Protein AF-A0A258FMD8-F1 (afdb_monomer)

Structure (mmCIF, N/CA/C/O backbone):
data_AF-A0A258FMD8-F1
#
_entry.id   AF-A0A258FMD8-F1
#
loop_
_atom_site.group_PDB
_atom_site.id
_atom_site.type_symbol
_atom_site.label_atom_id
_atom_site.label_alt_id
_atom_site.label_comp_id
_atom_site.label_asym_id
_atom_site.label_entity_id
_atom_site.label_seq_id
_atom_site.pdbx_PDB_ins_code
_atom_site.Cartn_x
_atom_site.Cartn_y
_atom_site.Cartn_z
_atom_site.occupancy
_atom_site.B_iso_or_equiv
_atom_site.auth_seq_id
_atom_site.auth_comp_id
_atom_site.auth_asym_id
_atom_site.auth_atom_id
_atom_site.pdbx_PDB_model_num
ATOM 1 N N . MET A 1 1 ? -28.913 14.597 -12.802 1.00 41.41 1 MET A N 1
ATOM 2 C CA . MET A 1 1 ? -27.457 14.367 -12.728 1.00 41.41 1 MET A CA 1
ATOM 3 C C . MET A 1 1 ? -27.286 13.131 -11.868 1.00 41.41 1 MET A C 1
ATOM 5 O O . MET A 1 1 ? -27.977 13.059 -10.868 1.00 41.41 1 MET A O 1
ATOM 9 N N . ALA A 1 2 ? -26.534 12.119 -12.302 1.00 48.81 2 ALA A N 1
ATOM 10 C CA . ALA A 1 2 ? -26.265 10.976 -11.432 1.00 48.81 2 ALA A CA 1
ATOM 11 C C . ALA A 1 2 ? -25.288 11.445 -10.350 1.00 48.81 2 ALA A C 1
ATOM 13 O O . ALA A 1 2 ? -24.270 12.043 -10.690 1.00 48.81 2 ALA A O 1
ATOM 14 N N . ASP A 1 3 ? -25.580 11.179 -9.082 1.00 61.09 3 ASP A N 1
ATOM 15 C CA . ASP A 1 3 ? -24.824 11.707 -7.934 1.00 61.09 3 ASP A CA 1
ATOM 16 C C . ASP A 1 3 ? -23.419 11.081 -7.787 1.00 61.09 3 ASP A C 1
ATOM 18 O O . ASP A 1 3 ? -22.759 11.241 -6.766 1.00 61.09 3 ASP A O 1
ATOM 22 N N . GLY A 1 4 ? -22.962 10.322 -8.792 1.00 63.94 4 GLY A N 1
ATOM 23 C CA . GLY A 1 4 ? -21.635 9.703 -8.849 1.00 63.94 4 GLY A CA 1
ATOM 24 C C . GLY A 1 4 ? -21.381 8.615 -7.801 1.00 63.94 4 GLY A C 1
ATOM 25 O O . GLY A 1 4 ? -20.263 8.118 -7.713 1.00 63.94 4 GLY A O 1
ATOM 26 N N . ALA A 1 5 ? -22.387 8.238 -7.007 1.00 69.69 5 ALA A N 1
ATOM 27 C CA . ALA A 1 5 ? -22.223 7.302 -5.903 1.00 69.69 5 ALA A CA 1
ATOM 28 C C . ALA A 1 5 ? -21.909 5.880 -6.402 1.00 69.69 5 ALA A C 1
ATOM 30 O O . ALA A 1 5 ? -22.702 5.258 -7.113 1.00 69.69 5 ALA A O 1
ATOM 31 N N . LEU A 1 6 ? -20.755 5.354 -5.987 1.00 72.12 6 LEU A N 1
ATOM 32 C CA . LEU A 1 6 ? -20.318 3.989 -6.262 1.00 72.12 6 LEU A CA 1
ATOM 33 C C . LEU A 1 6 ? -20.587 3.109 -5.035 1.00 72.12 6 LEU A C 1
ATOM 35 O O . LEU A 1 6 ? -19.956 3.272 -3.994 1.00 72.12 6 LEU A O 1
ATOM 39 N N . ASN A 1 7 ? -21.503 2.148 -5.163 1.00 80.19 7 ASN A N 1
ATOM 40 C CA . ASN A 1 7 ? -21.761 1.163 -4.112 1.00 80.19 7 ASN A CA 1
ATOM 41 C C . ASN A 1 7 ? -20.860 -0.061 -4.291 1.00 80.19 7 ASN A C 1
ATOM 43 O O . ASN A 1 7 ? -21.071 -0.871 -5.194 1.00 80.19 7 ASN A O 1
ATOM 47 N N . ILE A 1 8 ? -19.883 -0.213 -3.399 1.00 79.94 8 ILE A N 1
ATOM 48 C CA . ILE A 1 8 ? -18.942 -1.335 -3.402 1.00 79.94 8 ILE A CA 1
ATOM 49 C C . ILE A 1 8 ? -19.353 -2.328 -2.321 1.00 79.94 8 ILE A C 1
ATOM 51 O O . ILE A 1 8 ? -19.442 -1.982 -1.144 1.00 79.94 8 ILE A O 1
ATOM 55 N N . LYS A 1 9 ? -19.584 -3.582 -2.715 1.00 86.31 9 LYS A N 1
ATOM 56 C CA . LYS A 1 9 ? -19.764 -4.685 -1.768 1.00 86.31 9 LYS A CA 1
ATOM 57 C C . LYS A 1 9 ? -18.416 -5.353 -1.537 1.00 86.31 9 LYS A C 1
ATOM 59 O O . LYS A 1 9 ? -17.843 -5.911 -2.468 1.00 86.31 9 LYS A O 1
ATOM 64 N N . LEU A 1 10 ? -17.933 -5.276 -0.305 1.00 85.56 10 LEU A N 1
ATOM 65 C CA . LEU A 1 10 ? -16.733 -5.965 0.153 1.00 85.56 10 LEU A CA 1
ATOM 66 C C . LEU A 1 10 ? -17.140 -7.183 0.977 1.00 85.56 10 LEU A C 1
ATOM 68 O O . LEU A 1 10 ? -18.178 -7.165 1.638 1.00 85.56 10 LEU A O 1
ATOM 72 N N . ASP A 1 11 ? -16.320 -8.226 0.947 1.00 92.94 11 ASP A N 1
ATOM 73 C CA . ASP A 1 11 ? -16.434 -9.317 1.907 1.00 92.94 11 ASP A CA 1
ATOM 74 C C . ASP A 1 11 ? -16.028 -8.860 3.323 1.00 92.94 11 ASP A C 1
ATOM 76 O O . ASP A 1 11 ? -15.408 -7.805 3.524 1.00 92.94 11 ASP A O 1
ATOM 80 N N . ASP A 1 12 ? -16.374 -9.668 4.324 1.00 91.19 12 ASP A N 1
ATOM 81 C CA . ASP A 1 12 ? -16.147 -9.352 5.739 1.00 91.19 12 ASP A CA 1
ATOM 82 C C . ASP A 1 12 ? -14.660 -9.149 6.071 1.00 91.19 12 ASP A C 1
ATOM 84 O O . ASP A 1 12 ? -14.303 -8.318 6.908 1.00 91.19 12 ASP A O 1
ATOM 88 N N . TYR A 1 13 ? -13.762 -9.865 5.391 1.00 90.88 13 TYR A N 1
ATOM 89 C CA . TYR A 1 13 ? -12.327 -9.741 5.620 1.00 90.88 13 TYR A CA 1
ATOM 90 C C . TYR A 1 13 ? -11.767 -8.450 5.014 1.00 90.88 13 TYR A C 1
ATOM 92 O O . TYR A 1 13 ? -11.007 -7.727 5.672 1.00 90.88 13 TYR A O 1
ATOM 100 N N . ALA A 1 14 ? -12.151 -8.135 3.776 1.00 87.94 14 ALA A N 1
ATOM 101 C CA . ALA A 1 14 ? -11.749 -6.907 3.103 1.00 87.94 14 ALA A CA 1
ATOM 102 C C . ALA A 1 14 ? -12.277 -5.662 3.831 1.00 87.94 14 ALA A C 1
ATOM 104 O O . ALA A 1 14 ? -11.513 -4.720 4.061 1.00 87.94 14 ALA A O 1
ATOM 105 N N . SER A 1 15 ? -13.541 -5.676 4.265 1.00 89.31 15 SER A N 1
ATOM 106 C CA . SER A 1 15 ? -14.142 -4.566 5.014 1.00 89.31 15 SER A CA 1
ATOM 107 C C . SER A 1 15 ? -13.449 -4.337 6.365 1.00 89.31 15 SER A C 1
ATOM 109 O O . SER A 1 15 ? -13.086 -3.201 6.684 1.00 89.31 15 SER A O 1
ATOM 111 N N . ALA A 1 16 ? -13.149 -5.405 7.114 1.00 90.56 16 ALA A N 1
ATOM 112 C CA . ALA A 1 16 ? -12.422 -5.318 8.380 1.00 90.56 16 ALA A CA 1
ATOM 113 C C . ALA A 1 16 ? -11.004 -4.749 8.203 1.00 90.56 16 ALA A C 1
ATOM 115 O O . ALA A 1 16 ? -10.579 -3.872 8.961 1.00 90.56 16 ALA A O 1
ATOM 116 N N . LYS A 1 17 ? -10.266 -5.200 7.179 1.00 90.81 17 LYS A N 1
ATOM 117 C CA . LYS A 1 17 ? -8.922 -4.678 6.884 1.00 90.81 17 LYS A CA 1
ATOM 118 C C . LYS A 1 17 ? -8.937 -3.210 6.479 1.00 90.81 17 LYS A C 1
ATOM 120 O O . LYS A 1 17 ? -8.052 -2.461 6.897 1.00 90.81 17 LYS A O 1
ATOM 125 N N . LEU A 1 18 ? -9.915 -2.811 5.673 1.00 90.69 18 LEU A N 1
ATOM 126 C CA . LEU A 1 18 ? -10.060 -1.437 5.212 1.00 90.69 18 LEU A CA 1
ATOM 127 C C . LEU A 1 18 ? -10.351 -0.506 6.393 1.00 90.69 18 LEU A C 1
ATOM 129 O O . LEU A 1 18 ? -9.629 0.471 6.586 1.00 90.69 18 LEU A O 1
ATOM 133 N N . ALA A 1 19 ? -11.313 -0.866 7.247 1.00 89.94 19 ALA A N 1
ATOM 134 C CA . ALA A 1 19 ? -11.642 -0.107 8.452 1.00 89.94 19 ALA A CA 1
ATOM 135 C C . ALA A 1 19 ? -10.453 -0.003 9.424 1.00 89.94 19 ALA A C 1
ATOM 137 O O . ALA A 1 19 ? -10.187 1.064 9.979 1.00 89.94 19 ALA A O 1
ATOM 138 N N . MET A 1 20 ? -9.692 -1.089 9.602 1.00 92.50 20 MET A N 1
ATOM 139 C CA . MET A 1 20 ? -8.511 -1.089 10.469 1.00 92.50 20 MET A CA 1
ATOM 140 C C . MET A 1 20 ? -7.421 -0.139 9.953 1.00 92.50 20 MET A C 1
ATOM 142 O O . MET A 1 20 ? -6.843 0.618 10.735 1.00 92.50 20 MET A O 1
ATOM 146 N N . LYS A 1 21 ? -7.158 -0.145 8.640 1.00 89.69 21 LYS A N 1
ATOM 147 C CA . LYS A 1 21 ? -6.188 0.767 8.017 1.00 89.69 21 LYS A CA 1
ATOM 148 C C . LYS A 1 21 ? -6.653 2.221 8.052 1.00 89.69 21 LYS A C 1
ATOM 150 O O . LYS A 1 21 ? -5.849 3.088 8.382 1.00 89.69 21 LYS A O 1
ATOM 155 N N . ALA A 1 22 ? -7.930 2.480 7.779 1.00 91.62 22 ALA A N 1
ATOM 156 C CA . ALA A 1 22 ? -8.509 3.818 7.868 1.00 91.62 22 ALA A CA 1
ATOM 157 C C . ALA A 1 22 ? -8.349 4.396 9.285 1.00 91.62 22 ALA A C 1
ATOM 159 O O . ALA A 1 22 ? -7.822 5.494 9.457 1.00 91.62 22 ALA A O 1
ATOM 160 N N . LYS A 1 23 ? -8.661 3.591 10.312 1.00 91.62 23 LYS A N 1
ATOM 161 C CA . LYS A 1 23 ? -8.475 3.962 11.722 1.00 91.62 23 LYS A CA 1
ATOM 162 C C . LYS A 1 23 ? -7.013 4.244 12.074 1.00 91.62 23 LYS A C 1
ATOM 164 O O . LYS A 1 23 ? -6.744 5.198 12.795 1.00 91.62 23 LYS A O 1
ATOM 169 N N . ALA A 1 24 ? -6.073 3.443 11.571 1.00 91.88 24 ALA A N 1
ATOM 170 C CA . ALA A 1 24 ? -4.643 3.660 11.803 1.00 91.88 24 ALA A CA 1
ATOM 171 C C . ALA A 1 24 ? -4.130 4.974 11.187 1.00 91.88 24 ALA A C 1
ATOM 173 O O . ALA A 1 24 ? -3.200 5.574 11.717 1.00 91.88 24 ALA A O 1
ATOM 174 N N . MET A 1 25 ? -4.748 5.429 10.095 1.00 88.38 25 MET A N 1
ATOM 175 C CA . MET A 1 25 ? -4.433 6.697 9.430 1.00 88.38 25 MET A CA 1
ATOM 176 C C . MET A 1 25 ? -5.290 7.877 9.906 1.00 88.38 25 MET A C 1
ATOM 178 O O . MET A 1 25 ? -5.076 8.993 9.443 1.00 88.38 25 MET A O 1
ATOM 182 N N . GLY A 1 26 ? -6.238 7.655 10.823 1.00 93.12 26 GLY A N 1
ATOM 183 C CA 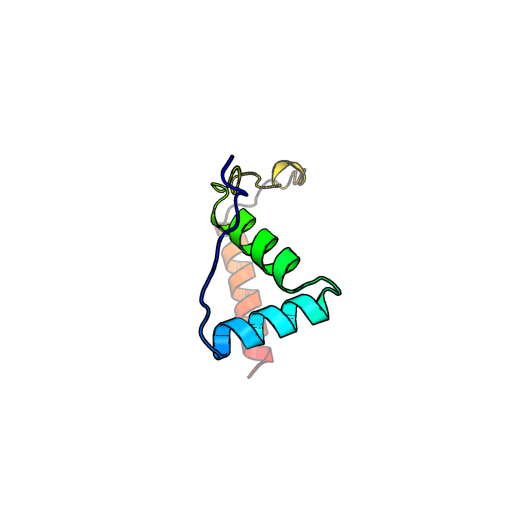. GLY A 1 26 ? -7.122 8.703 11.338 1.00 93.12 26 GLY A CA 1
ATOM 184 C C . GLY A 1 26 ? -8.093 9.275 10.300 1.00 93.12 26 GLY A C 1
ATOM 185 O O . GLY A 1 26 ? -8.542 10.404 10.461 1.00 93.12 26 GLY A O 1
ATOM 186 N N . VAL A 1 27 ? -8.399 8.519 9.244 1.00 92.62 27 VAL A N 1
ATOM 187 C CA . VAL A 1 27 ? -9.317 8.911 8.158 1.00 92.62 27 VAL A CA 1
ATOM 188 C C . VAL A 1 27 ? -10.579 8.052 8.181 1.00 92.62 27 VAL A C 1
ATOM 190 O O . VAL A 1 27 ? -10.601 6.989 8.815 1.00 92.62 27 VAL A O 1
ATOM 193 N N . SER A 1 28 ? -11.630 8.481 7.480 1.00 91.00 28 SER A N 1
ATOM 194 C CA . SER A 1 28 ? -12.824 7.645 7.341 1.00 91.00 28 SER A CA 1
ATOM 195 C C . SER A 1 28 ? -12.563 6.440 6.419 1.00 91.00 28 SER A C 1
ATOM 197 O O . SER A 1 28 ? -11.690 6.493 5.541 1.00 91.00 28 SER A O 1
ATOM 199 N N . PRO A 1 29 ? -13.292 5.322 6.592 1.00 86.88 29 PRO A N 1
ATOM 200 C CA . PRO A 1 29 ? -13.217 4.189 5.671 1.00 86.88 29 PRO A CA 1
ATOM 201 C C . PRO A 1 29 ? -13.497 4.588 4.218 1.00 86.88 29 PRO A C 1
ATOM 203 O O . PRO A 1 29 ? -12.832 4.095 3.312 1.00 86.88 29 PRO A O 1
ATOM 206 N N . GLU A 1 30 ? -14.429 5.508 3.984 1.00 86.50 30 GLU A N 1
ATOM 207 C CA . GLU A 1 30 ? -14.806 5.977 2.649 1.00 86.50 30 GLU A CA 1
ATOM 208 C C . GLU A 1 30 ? -13.678 6.783 1.988 1.00 86.50 30 GLU A C 1
ATOM 210 O O . GLU A 1 30 ? -13.352 6.565 0.818 1.00 86.50 30 GLU A O 1
ATOM 215 N N . GLU A 1 31 ? -13.028 7.673 2.743 1.00 85.50 31 GLU A N 1
ATOM 216 C CA . GLU A 1 31 ? -11.865 8.431 2.270 1.00 85.50 31 GLU A CA 1
ATOM 217 C C . GLU A 1 31 ? -10.696 7.503 1.942 1.00 85.50 31 GLU A C 1
ATOM 219 O O . GLU A 1 31 ? -10.032 7.662 0.914 1.00 85.50 31 GLU A O 1
ATOM 224 N N . PHE A 1 32 ? -10.458 6.500 2.790 1.00 88.38 32 PHE A N 1
ATOM 225 C CA . PHE A 1 32 ? -9.409 5.520 2.547 1.00 88.38 32 PHE A CA 1
ATOM 226 C C . PHE A 1 32 ? -9.711 4.644 1.324 1.00 88.38 32 PHE A C 1
ATOM 228 O O . PHE A 1 32 ? -8.829 4.445 0.490 1.00 88.38 32 PHE A O 1
ATOM 235 N N . ALA A 1 33 ? -10.953 4.173 1.169 1.00 87.06 33 ALA A N 1
ATOM 236 C CA . ALA A 1 33 ? -11.381 3.412 -0.004 1.00 87.06 33 ALA A CA 1
ATOM 237 C C . ALA A 1 33 ? -11.194 4.217 -1.296 1.00 87.06 33 ALA A C 1
ATOM 239 O O . ALA A 1 33 ? -10.678 3.693 -2.280 1.00 87.06 33 ALA A O 1
ATOM 240 N N . THR A 1 34 ? -11.545 5.504 -1.268 1.00 85.94 34 THR A N 1
ATOM 241 C CA . THR A 1 34 ? -11.391 6.403 -2.417 1.00 85.94 34 THR A CA 1
ATOM 242 C C . THR A 1 34 ? -9.922 6.555 -2.801 1.00 85.94 34 THR A C 1
ATOM 244 O O . THR A 1 34 ? -9.588 6.376 -3.965 1.00 85.94 34 THR A O 1
ATOM 247 N N . ARG A 1 35 ? -9.024 6.786 -1.832 1.00 85.44 35 ARG A N 1
ATOM 248 C CA . ARG A 1 35 ? -7.572 6.868 -2.086 1.00 85.44 35 ARG A CA 1
ATOM 249 C C . ARG A 1 35 ? -7.012 5.600 -2.721 1.00 85.44 35 ARG A C 1
ATOM 251 O O . ARG A 1 35 ? -6.279 5.693 -3.696 1.00 85.44 35 ARG A O 1
ATOM 258 N N . VAL A 1 36 ? -7.383 4.433 -2.193 1.00 85.56 36 VAL A N 1
ATOM 259 C CA . VAL A 1 36 ? -6.922 3.138 -2.718 1.00 85.56 36 VAL A CA 1
ATOM 260 C C . VAL A 1 36 ? -7.417 2.912 -4.147 1.00 85.56 36 VAL A C 1
ATOM 262 O O . VAL A 1 36 ? -6.667 2.421 -4.985 1.00 85.56 36 VAL A O 1
ATOM 265 N N . ILE A 1 37 ? -8.670 3.270 -4.440 1.00 84.00 37 ILE A N 1
ATOM 266 C CA . ILE A 1 37 ? -9.232 3.135 -5.789 1.00 84.00 37 ILE A CA 1
ATOM 267 C C . ILE A 1 37 ? -8.555 4.113 -6.748 1.00 84.00 37 ILE A C 1
ATOM 269 O O . ILE A 1 37 ? -8.185 3.703 -7.841 1.00 84.00 37 ILE A O 1
ATOM 273 N N . THR A 1 38 ? -8.347 5.368 -6.345 1.00 81.94 38 THR A N 1
ATOM 274 C CA . THR A 1 38 ? -7.631 6.355 -7.161 1.00 81.94 38 THR A CA 1
ATOM 275 C C . THR A 1 38 ? -6.213 5.885 -7.475 1.00 81.94 38 THR A C 1
ATOM 277 O O . THR A 1 38 ? -5.842 5.876 -8.638 1.00 81.94 38 THR A O 1
ATOM 280 N N . GLU A 1 39 ? -5.459 5.400 -6.486 1.00 79.62 39 GLU A N 1
ATOM 281 C CA . GLU A 1 39 ? -4.097 4.878 -6.685 1.00 79.62 39 GLU A CA 1
ATOM 282 C C . GLU A 1 39 ? -4.059 3.649 -7.613 1.00 79.62 39 GLU A C 1
ATOM 284 O O . GLU A 1 39 ? -3.122 3.478 -8.386 1.00 79.62 39 GLU A O 1
ATOM 289 N N . ALA A 1 40 ? -5.083 2.791 -7.564 1.00 75.19 40 ALA A N 1
ATOM 290 C CA . ALA A 1 40 ? -5.166 1.603 -8.415 1.00 75.19 40 ALA A CA 1
ATOM 291 C C . ALA A 1 40 ? -5.648 1.896 -9.848 1.00 75.19 40 ALA A C 1
ATOM 293 O O . ALA A 1 40 ? -5.360 1.119 -10.760 1.00 75.19 40 ALA A O 1
ATOM 294 N N . VAL A 1 41 ? -6.436 2.961 -10.035 1.00 69.44 41 VAL A N 1
ATOM 295 C CA . VAL A 1 41 ? -7.055 3.334 -11.319 1.00 69.44 41 VAL A CA 1
ATOM 296 C C . VAL A 1 41 ? -6.245 4.396 -12.055 1.00 69.44 41 VAL A C 1
ATOM 298 O O . VAL A 1 41 ? -6.291 4.433 -13.286 1.00 69.44 41 VAL A O 1
ATOM 301 N N . GLU A 1 42 ? -5.490 5.238 -11.347 1.00 64.06 42 GLU A N 1
ATOM 302 C CA . GLU A 1 42 ? -4.521 6.110 -11.994 1.00 64.06 42 GLU A CA 1
ATOM 303 C C . GLU A 1 42 ? -3.548 5.227 -12.787 1.00 64.06 42 GLU A C 1
ATOM 305 O O . GLU A 1 42 ? -2.904 4.338 -12.217 1.00 64.06 42 GLU A O 1
ATOM 310 N N . PRO A 1 43 ? -3.441 5.412 -14.122 1.00 52.94 43 PRO A N 1
ATOM 311 C CA . PRO A 1 43 ? -2.339 4.811 -14.841 1.00 52.94 43 PRO A CA 1
ATOM 312 C C . PRO A 1 43 ? -1.105 5.337 -14.140 1.00 52.94 43 PRO A C 1
ATOM 314 O O . PRO A 1 43 ? -1.017 6.542 -13.924 1.00 52.94 43 PRO A O 1
ATOM 317 N N . VAL A 1 44 ? -0.207 4.439 -13.749 1.00 52.09 44 VAL A N 1
ATOM 318 C CA . VAL A 1 44 ? 1.071 4.788 -13.146 1.00 52.09 44 VAL A CA 1
ATOM 319 C C . VAL A 1 44 ? 1.801 5.742 -14.094 1.00 52.09 44 VAL A C 1
ATOM 321 O O . VAL A 1 44 ? 2.575 5.337 -14.962 1.00 52.09 44 VAL A O 1
ATOM 324 N N . ALA A 1 45 ? 1.503 7.026 -13.960 1.00 53.59 45 ALA A N 1
ATOM 325 C CA . ALA A 1 45 ? 2.228 8.105 -14.556 1.00 53.59 45 ALA A CA 1
ATOM 326 C C . ALA A 1 45 ? 3.482 8.159 -13.703 1.00 53.59 45 ALA A C 1
ATOM 328 O O . ALA A 1 45 ? 3.507 8.741 -12.625 1.00 53.59 45 ALA A O 1
ATOM 329 N N . ASP A 1 46 ? 4.497 7.465 -14.204 1.00 54.78 46 ASP A N 1
ATOM 330 C CA . ASP A 1 46 ? 5.883 7.635 -13.807 1.00 54.78 46 ASP A CA 1
ATOM 331 C C . ASP A 1 46 ? 6.433 6.736 -12.681 1.00 54.78 46 ASP A C 1
ATOM 333 O O . ASP A 1 46 ? 7.137 7.182 -11.781 1.00 54.78 46 ASP A O 1
ATOM 337 N N . LEU A 1 47 ? 6.322 5.408 -12.844 1.00 52.31 47 LEU A N 1
ATOM 338 C CA . LEU A 1 47 ? 7.358 4.485 -12.321 1.00 52.31 47 LEU A CA 1
ATOM 339 C C . LEU A 1 47 ? 8.704 4.607 -13.088 1.00 52.31 47 LEU A C 1
ATOM 341 O O . LEU A 1 47 ? 9.560 3.731 -12.981 1.00 52.31 47 LEU A O 1
ATOM 345 N N . LYS A 1 48 ? 8.901 5.675 -13.878 1.00 54.81 48 LYS A N 1
ATOM 346 C CA . LYS A 1 48 ? 10.171 6.056 -14.512 1.00 54.81 48 LYS A CA 1
ATOM 347 C C . LYS A 1 48 ? 10.776 7.342 -13.942 1.00 54.81 48 LYS A C 1
ATOM 349 O O . LYS A 1 48 ? 11.781 7.808 -14.475 1.00 54.81 48 LYS A O 1
ATOM 354 N N . SER A 1 49 ? 10.281 7.850 -12.816 1.00 50.03 49 SER A N 1
ATOM 355 C CA . SER A 1 49 ? 11.047 8.795 -12.002 1.00 50.03 49 SER A CA 1
ATOM 356 C C . SER A 1 49 ? 12.045 8.018 -11.139 1.00 50.03 49 SER A C 1
ATOM 358 O O . SER A 1 49 ? 11.936 7.906 -9.918 1.00 50.03 49 SER A O 1
ATOM 360 N N . ASP A 1 50 ? 13.015 7.403 -11.813 1.00 48.62 50 ASP A N 1
ATOM 361 C CA . ASP A 1 50 ? 14.254 6.990 -11.178 1.00 48.62 50 ASP A CA 1
ATOM 362 C C . ASP A 1 50 ? 14.941 8.294 -10.742 1.00 48.62 50 ASP A C 1
ATOM 364 O O . ASP A 1 50 ? 15.490 9.030 -11.562 1.00 48.62 50 ASP A O 1
ATOM 368 N N . HIS A 1 51 ? 14.888 8.625 -9.449 1.00 45.28 51 HIS A N 1
ATOM 369 C CA . HIS A 1 51 ? 15.642 9.732 -8.842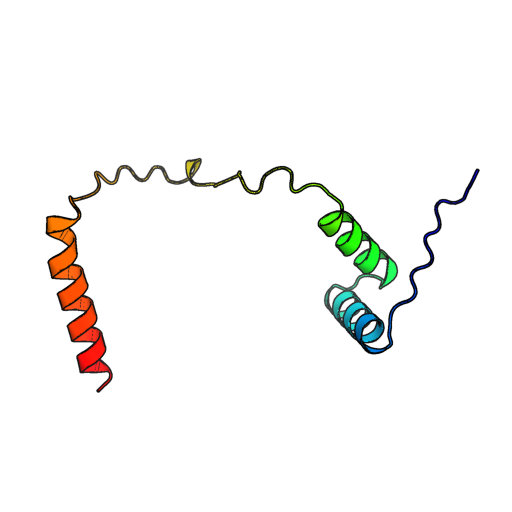 1.00 45.28 51 HIS A CA 1
ATOM 370 C C . HIS A 1 51 ? 17.174 9.512 -8.904 1.00 45.28 51 HIS A C 1
ATOM 372 O O . HIS A 1 51 ? 17.928 10.089 -8.120 1.00 45.28 51 HIS A O 1
ATOM 378 N N . ALA A 1 52 ? 17.662 8.712 -9.854 1.00 52.69 52 ALA A N 1
ATOM 379 C CA . ALA A 1 52 ? 19.070 8.546 -10.177 1.00 52.69 52 ALA A CA 1
ATOM 380 C C . ALA A 1 52 ? 19.747 9.880 -10.539 1.00 52.69 52 ALA A C 1
ATOM 382 O O . ALA A 1 52 ? 20.948 10.027 -10.350 1.00 52.69 52 ALA A O 1
ATOM 383 N N . SER A 1 53 ? 1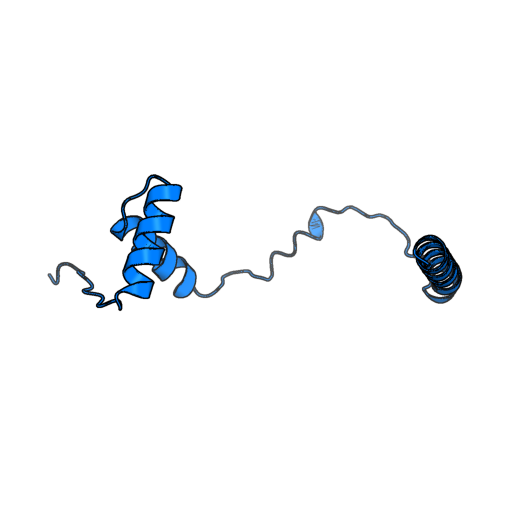8.990 10.887 -10.984 1.00 49.19 53 SER A N 1
ATOM 384 C CA . SER A 1 5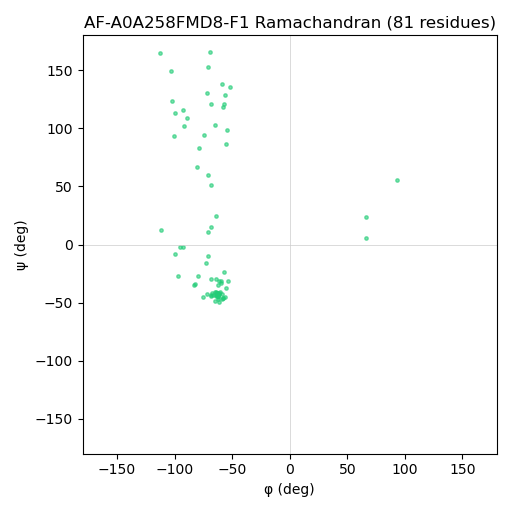3 ? 19.504 12.224 -11.305 1.00 49.19 53 SER A CA 1
ATOM 385 C C . SER A 1 53 ? 19.929 13.068 -10.093 1.00 49.19 53 SER A C 1
ATOM 387 O O . SER A 1 53 ? 20.566 14.098 -10.290 1.00 49.19 53 SER A O 1
ATOM 389 N N . ASN A 1 54 ? 19.636 12.646 -8.854 1.00 47.38 54 ASN A N 1
ATOM 390 C CA . ASN A 1 54 ? 20.114 13.323 -7.637 1.00 47.38 54 ASN A CA 1
ATOM 391 C C . ASN A 1 54 ? 21.403 12.722 -7.057 1.00 47.38 54 ASN A C 1
ATOM 393 O O . ASN A 1 54 ? 21.924 13.232 -6.064 1.00 47.38 54 ASN A O 1
ATOM 397 N N . TYR A 1 55 ? 21.928 11.656 -7.659 1.00 43.66 55 TYR A N 1
ATOM 398 C CA . TYR A 1 55 ? 23.230 11.119 -7.303 1.00 43.66 55 TYR A CA 1
ATOM 399 C C . TYR A 1 55 ? 24.242 11.595 -8.335 1.00 43.66 55 TYR A C 1
ATOM 401 O O . TYR A 1 55 ? 24.457 10.950 -9.357 1.00 43.66 55 TYR A O 1
ATOM 409 N N . ASP A 1 56 ? 24.898 12.714 -8.036 1.00 48.22 56 ASP A N 1
ATOM 410 C CA . ASP A 1 56 ? 26.156 13.103 -8.678 1.00 48.22 56 ASP A CA 1
ATOM 411 C C . ASP A 1 56 ? 27.267 12.157 -8.175 1.00 48.22 56 ASP A C 1
ATOM 413 O O . ASP A 1 56 ? 28.209 12.535 -7.482 1.00 48.22 56 ASP A O 1
ATOM 417 N N . LEU A 1 57 ? 27.088 10.856 -8.421 1.00 56.53 57 LEU A N 1
ATOM 418 C CA . LEU A 1 57 ? 28.105 9.845 -8.198 1.00 56.53 57 LEU A CA 1
ATOM 419 C C . LEU A 1 57 ? 29.062 9.944 -9.380 1.00 56.53 57 LEU A C 1
ATOM 421 O O . LEU A 1 57 ? 28.980 9.179 -10.339 1.00 56.53 57 LEU A O 1
ATOM 425 N N . GLN A 1 58 ? 30.001 10.884 -9.286 1.00 50.88 58 GLN A N 1
ATOM 426 C CA . GLN A 1 58 ? 31.259 10.836 -10.030 1.00 50.88 58 GLN A CA 1
ATOM 427 C C . GLN A 1 58 ? 32.133 9.680 -9.516 1.00 50.88 58 GLN A C 1
ATOM 429 O O . GLN A 1 58 ? 33.290 9.861 -9.148 1.00 50.88 58 GLN A O 1
ATOM 434 N N . GLU A 1 59 ? 31.577 8.475 -9.441 1.00 54.91 59 GLU A N 1
ATOM 435 C CA . GLU A 1 59 ? 32.375 7.278 -9.254 1.00 54.91 59 GLU A CA 1
ATOM 436 C C . GLU A 1 59 ? 32.690 6.744 -10.646 1.00 54.91 59 GLU A C 1
ATOM 438 O O . GLU A 1 59 ? 31.851 6.127 -11.304 1.00 54.91 59 GLU A O 1
ATOM 443 N N . GLU A 1 60 ? 33.915 6.998 -11.112 1.00 63.03 60 GLU A N 1
ATOM 444 C CA . GLU A 1 60 ? 34.516 6.191 -12.170 1.00 63.03 60 GLU A CA 1
ATOM 445 C C . GLU A 1 60 ? 34.456 4.730 -11.709 1.00 63.03 60 GLU A C 1
ATOM 447 O O . GLU A 1 60 ? 35.232 4.279 -10.862 1.00 63.03 60 GLU A O 1
ATOM 452 N N . GLY A 1 61 ? 33.449 4.001 -12.191 1.00 64.75 61 GLY A N 1
ATOM 453 C CA 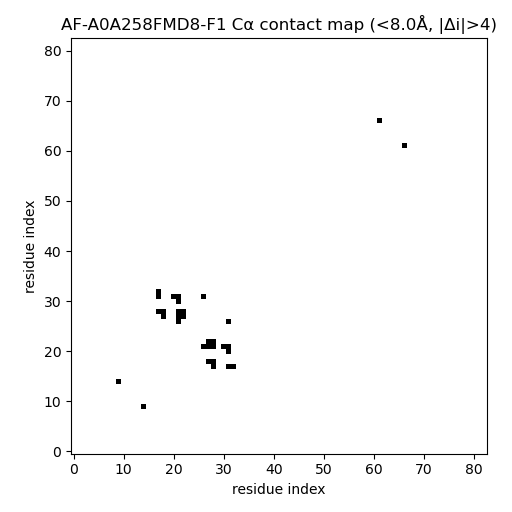. GLY A 1 61 ? 33.216 2.627 -11.784 1.00 64.75 61 GLY A CA 1
ATOM 454 C C . GLY A 1 61 ? 34.451 1.784 -12.084 1.00 64.75 61 GLY A C 1
ATOM 455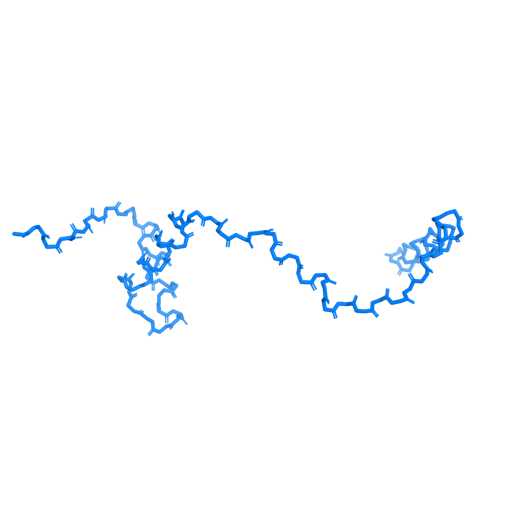 O O . GLY A 1 61 ? 34.836 1.632 -13.244 1.00 64.75 61 GLY A O 1
ATOM 456 N N . ARG A 1 62 ? 35.070 1.210 -11.044 1.00 72.44 62 ARG A N 1
ATOM 457 C CA . ARG A 1 62 ? 36.168 0.251 -11.227 1.00 72.44 62 ARG A CA 1
ATOM 458 C C . ARG A 1 62 ? 35.670 -0.938 -12.059 1.00 72.44 62 ARG A C 1
ATOM 460 O O . ARG A 1 62 ? 34.566 -1.432 -11.793 1.00 72.44 62 ARG A O 1
ATOM 467 N N . PRO A 1 63 ? 36.459 -1.454 -13.019 1.00 80.56 63 PRO A N 1
ATOM 468 C CA . PRO A 1 63 ? 36.082 -2.631 -13.789 1.00 80.56 63 PRO A CA 1
ATOM 469 C C . PRO A 1 63 ? 35.677 -3.794 -12.878 1.00 80.56 63 PRO A C 1
ATOM 471 O O . PRO A 1 63 ? 36.363 -4.120 -11.908 1.00 80.56 63 PRO A O 1
ATOM 474 N N . TRP A 1 64 ? 34.581 -4.481 -13.210 1.00 73.12 64 TRP A N 1
ATOM 475 C CA . TRP A 1 64 ? 34.052 -5.590 -12.401 1.00 73.12 64 TRP A CA 1
ATOM 476 C C . TRP A 1 64 ? 35.091 -6.684 -12.099 1.00 73.12 64 TRP A C 1
ATOM 478 O O . TRP A 1 64 ? 35.058 -7.302 -11.033 1.00 73.12 64 TRP A O 1
ATOM 488 N N . ALA A 1 65 ? 36.041 -6.901 -13.013 1.00 79.19 65 ALA A N 1
ATOM 489 C CA . ALA A 1 65 ? 37.141 -7.848 -12.845 1.00 79.19 65 ALA A CA 1
ATOM 490 C C . ALA A 1 65 ? 38.038 -7.533 -11.631 1.00 79.19 65 ALA A C 1
ATOM 492 O O . ALA A 1 65 ? 38.537 -8.462 -10.998 1.00 79.19 65 ALA A O 1
ATOM 493 N N . GLU A 1 66 ? 38.192 -6.257 -11.276 1.00 80.38 66 GLU A N 1
ATOM 494 C CA . GLU A 1 66 ? 38.991 -5.801 -10.133 1.00 80.38 66 GLU A CA 1
ATOM 495 C C . GLU A 1 66 ? 38.204 -5.887 -8.818 1.00 80.38 66 GLU A C 1
ATOM 497 O O . GLU A 1 66 ? 38.755 -6.230 -7.775 1.00 80.38 66 GLU A O 1
ATOM 502 N N . VAL A 1 67 ? 36.890 -5.645 -8.864 1.00 81.81 67 VAL A N 1
ATOM 503 C CA . VAL A 1 67 ? 36.016 -5.619 -7.675 1.00 81.81 67 VAL A CA 1
ATOM 504 C C . VAL A 1 67 ? 35.578 -7.022 -7.239 1.00 81.81 67 VAL A C 1
ATOM 506 O O . VAL A 1 67 ? 35.414 -7.304 -6.047 1.00 81.81 67 VAL A O 1
ATOM 509 N N . ARG A 1 68 ? 35.378 -7.935 -8.197 1.00 82.25 68 ARG A N 1
ATOM 510 C CA . ARG A 1 68 ? 34.840 -9.279 -7.942 1.00 82.25 68 ARG A CA 1
ATOM 511 C C . ARG A 1 68 ? 35.658 -10.088 -6.919 1.00 82.25 68 ARG A C 1
ATOM 513 O O . ARG A 1 68 ? 35.031 -10.697 -6.047 1.00 82.25 68 ARG A O 1
ATOM 520 N N . PRO A 1 69 ? 37.005 -10.134 -6.965 1.00 90.62 69 PRO A N 1
ATOM 521 C CA . PRO A 1 69 ? 37.795 -10.888 -5.990 1.00 90.62 69 PRO A CA 1
ATOM 522 C C . PRO A 1 69 ? 37.621 -10.375 -4.553 1.00 90.62 69 PRO A C 1
ATOM 524 O O . PRO A 1 69 ? 37.427 -11.179 -3.639 1.00 90.62 69 PRO A O 1
ATOM 527 N N . GLU A 1 70 ? 37.619 -9.052 -4.357 1.00 84.94 70 GLU A N 1
ATOM 528 C CA . GLU A 1 70 ? 37.427 -8.412 -3.047 1.00 84.94 70 GLU A CA 1
ATOM 529 C C . GLU A 1 70 ? 36.047 -8.734 -2.466 1.00 84.94 70 GLU A C 1
ATOM 531 O O . GLU A 1 70 ? 35.916 -9.114 -1.297 1.00 84.94 70 GLU A O 1
ATOM 536 N N . LEU A 1 71 ? 35.007 -8.641 -3.299 1.00 86.88 71 LEU A N 1
ATOM 537 C CA . LEU A 1 71 ? 33.637 -8.941 -2.899 1.00 86.88 71 LEU A CA 1
ATOM 538 C C . LEU A 1 71 ? 33.485 -10.409 -2.473 1.00 86.88 71 LEU A C 1
ATOM 540 O O . LEU A 1 71 ? 32.890 -10.697 -1.433 1.00 86.88 71 LEU A O 1
ATOM 544 N N . VAL A 1 72 ? 34.062 -11.341 -3.238 1.00 89.81 72 VAL A N 1
ATOM 545 C CA . VAL A 1 72 ? 34.051 -12.775 -2.906 1.00 89.81 72 VAL A CA 1
ATOM 546 C C . VAL A 1 72 ? 34.808 -13.043 -1.605 1.00 89.81 72 VAL A C 1
ATOM 548 O O . VAL A 1 72 ? 34.324 -13.807 -0.768 1.00 89.81 72 VAL A O 1
ATOM 551 N N . ALA A 1 73 ? 35.957 -12.399 -1.389 1.00 91.19 73 ALA A N 1
ATOM 552 C CA . ALA A 1 73 ? 36.705 -12.521 -0.140 1.00 91.19 73 ALA A CA 1
ATOM 553 C C . ALA A 1 73 ? 35.894 -12.008 1.065 1.00 91.19 73 ALA A C 1
ATOM 555 O O . ALA A 1 73 ? 35.830 -12.674 2.101 1.00 91.19 73 ALA A O 1
ATOM 556 N N . ARG A 1 74 ? 35.205 -10.869 0.915 1.00 86.44 74 ARG A N 1
ATOM 557 C CA . ARG A 1 74 ? 34.328 -10.301 1.949 1.00 86.44 74 ARG A CA 1
ATOM 558 C C . ARG A 1 74 ? 33.143 -11.213 2.268 1.00 86.44 74 ARG A C 1
ATOM 560 O O . ARG A 1 74 ? 32.813 -11.388 3.439 1.00 86.44 74 ARG A O 1
ATOM 567 N N . MET A 1 75 ? 32.526 -11.813 1.249 1.00 88.25 75 MET A N 1
ATOM 568 C CA . MET A 1 75 ? 31.443 -12.781 1.438 1.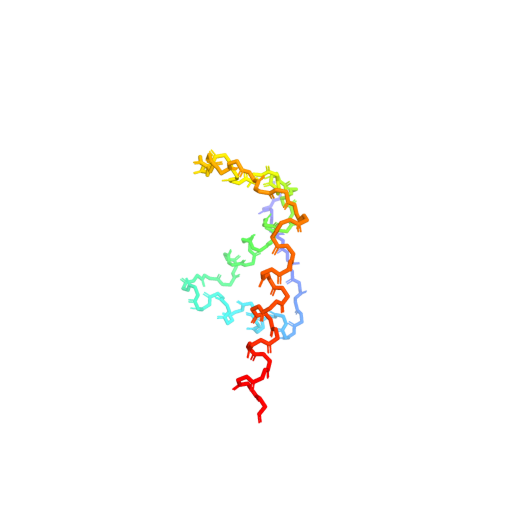00 88.25 75 MET A CA 1
ATOM 569 C C . MET A 1 75 ? 31.923 -14.034 2.174 1.00 88.25 75 MET A C 1
ATOM 571 O O . MET A 1 75 ? 31.271 -14.458 3.124 1.00 88.25 75 MET A O 1
ATOM 575 N N . LYS A 1 76 ? 33.085 -14.587 1.801 1.00 88.81 76 LYS A N 1
ATOM 576 C CA . LYS A 1 76 ? 33.670 -15.753 2.483 1.00 88.81 76 LYS A CA 1
ATOM 577 C C . LYS A 1 76 ? 33.981 -15.472 3.952 1.00 88.81 76 LYS A C 1
ATOM 579 O O . LYS A 1 76 ? 33.669 -16.305 4.794 1.00 88.81 76 LYS A O 1
ATOM 584 N N . ARG A 1 77 ? 34.534 -14.296 4.269 1.00 83.25 77 ARG A N 1
ATOM 585 C CA . ARG A 1 77 ? 34.798 -13.887 5.657 1.00 83.25 77 ARG A CA 1
ATOM 586 C C . ARG A 1 77 ? 33.510 -13.809 6.478 1.00 83.25 77 ARG A C 1
ATOM 588 O O . ARG A 1 77 ? 33.428 -14.433 7.524 1.00 83.25 77 ARG A O 1
ATOM 595 N N . LYS A 1 78 ? 32.482 -13.128 5.960 1.00 81.25 78 LYS A N 1
ATOM 596 C CA . LYS A 1 78 ? 31.173 -13.043 6.630 1.00 81.25 78 LYS A CA 1
ATOM 597 C C . LYS A 1 78 ? 30.495 -14.401 6.812 1.00 81.25 78 LYS A C 1
ATOM 599 O O . LYS A 1 78 ? 29.716 -14.569 7.743 1.00 81.25 78 LYS A O 1
ATOM 604 N N . LEU A 1 79 ? 30.734 -15.339 5.896 1.00 79.31 79 LEU A N 1
ATOM 605 C CA . LEU A 1 79 ? 30.209 -16.695 6.012 1.00 79.31 79 LEU A CA 1
ATOM 606 C C . LEU A 1 79 ? 30.929 -17.470 7.125 1.00 79.31 79 LEU A C 1
ATOM 608 O O . LEU A 1 79 ? 30.262 -18.116 7.920 1.00 79.31 79 LEU A O 1
ATOM 612 N N . ALA A 1 80 ? 32.257 -17.345 7.211 1.00 76.88 80 ALA A N 1
ATOM 613 C CA . ALA A 1 80 ? 33.072 -17.969 8.254 1.00 76.88 80 ALA A CA 1
ATOM 614 C C . ALA A 1 80 ? 32.835 -17.374 9.654 1.00 76.88 80 ALA A C 1
ATOM 616 O O . ALA A 1 80 ? 32.949 -18.076 10.643 1.00 76.88 80 ALA A O 1
ATOM 617 N N . GLU A 1 81 ? 32.477 -16.092 9.753 1.00 78.50 81 GLU A N 1
ATOM 618 C CA . GLU A 1 81 ? 32.098 -15.452 11.024 1.00 78.50 81 GLU A CA 1
ATOM 619 C C . GLU A 1 81 ? 30.710 -15.893 11.536 1.00 78.50 81 GLU A C 1
ATOM 621 O O . GLU A 1 81 ? 30.379 -15.643 12.693 1.00 78.50 81 GLU A O 1
ATOM 626 N N . ARG A 1 82 ? 29.874 -16.509 10.684 1.00 65.81 82 ARG A N 1
ATOM 627 C CA . ARG A 1 82 ? 28.525 -16.999 11.040 1.00 65.81 82 ARG A CA 1
ATOM 628 C C . ARG A 1 82 ? 28.467 -18.505 11.323 1.00 65.81 82 ARG A C 1
ATOM 630 O O . ARG A 1 82 ? 27.399 -18.969 11.722 1.00 65.81 82 ARG A O 1
ATOM 637 N N . SER A 1 83 ? 29.550 -19.243 11.076 1.00 54.31 83 SER A N 1
ATOM 638 C CA . SER A 1 83 ? 29.708 -20.676 11.375 1.00 54.31 83 SER A CA 1
ATOM 639 C C . SER A 1 83 ? 30.488 -20.877 12.662 1.00 54.31 83 SER A C 1
ATOM 641 O O . SER A 1 83 ? 30.057 -21.717 13.476 1.00 54.31 83 SER A O 1
#

Solvent-accessible surface area (backbone atoms only — not comparable to full-atom values): 5392 Å² total; per-residue (Å²): 130,83,88,76,80,79,89,80,88,68,55,75,67,59,48,52,53,46,43,52,52,12,57,76,70,74,46,52,49,66,60,44,52,49,52,56,49,48,66,71,65,48,72,79,84,57,96,74,70,66,70,61,85,77,57,87,68,86,61,82,75,74,58,64,82,71,50,49,62,58,53,52,52,52,50,51,51,58,52,61,77,73,108

pLDDT: mean 75.22, std 15.87, range [41.41, 93.12]

Mean predicted aligned error: 17.84 Å

Sequence (83 aa):
MADGALNIKLDDYASAKLAMKAKAMGVSPEEFATRVITEAVEPVADLKSDHASNYDLQEEGRPWAEVRPELVARMKRKLAERS

Organism: NCBI:txid74313

Foldseek 3Di:
DPPPDDDDDDDPVVQVVLCVVCVVVVHHSVVSVVVVVCVVPPPPPDPPPPVPVVDPPPPPDDPCVVVVVVVVVVVVVVVVVVD

Secondary structure (DSSP, 8-state):
-----------HHHHHHHHHHHHHHTS-HHHHHHHHHHHHHS--TTTT--GGGG------PPPHHHHHHHHHHHHHHHHHTT-

Radius of gyration: 24.75 Å; Cα contacts (8 Å, |Δi|>4): 16; chains: 1; bounding box: 66×35×27 Å

Nearest PDB structures (foldseek):
  5x3t-assembly1_G  TM=8.530E-01  e=3.303E+00  Mycobacterium tuberculosis H37Rv
  5x3t-assembly1_C  TM=5.971E-01  e=1.521E+00  Mycobacterium tuberculosis H37Rv
  7zwc-assembly1_b  TM=3.660E-01  e=7.702E+00  Homo sapiens

=== Feature glossary ===
The record interleaves many kinds of information about one protein. Here is each kind framed as the question it answers.

Q: What known structures does this most resemble?
A: Structural nearest neighbors (via Foldseek easy-search vs the PDB). Reported per hit: target PDB id, E-value, and alignment TM-score. A TM-score above ~0.5 is the conventional threshold for 'same fold'.

Q: Where is each backbone atom in 3D?
A: The mmCIF table is the protein's shape written out atom by atom. For each backbone N, Cα, C, and carbonyl O, it records an (x, y, z) coordinate triple in Å plus the residue type, chain letter, and residue number.

Q: What are the backbone torsion angles?
A: The φ/ψ torsion pair specifies the backbone conformation at each residue. φ rotates about the N–Cα bond, ψ about the Cα–C bond. Steric clashes forbid most of the (φ, ψ) plane — the allowed regions (α-helix basin, β-sheet basin, left-handed helix) are the Ramachandran-allowed regions.

Q: Which residues are buried vs exposed?
A: Solvent-accessible surface area (SASA) is the area in Å² traced out by the centre of a 1.4 Å probe sphere (a water molecule) rolled over the protein's van der Waals surface (Shrake–Rupley / Lee–Richards construction). Buried residues have near-zero SASA; fully exposed residues can exceed 200 Å². The total SASA scales roughly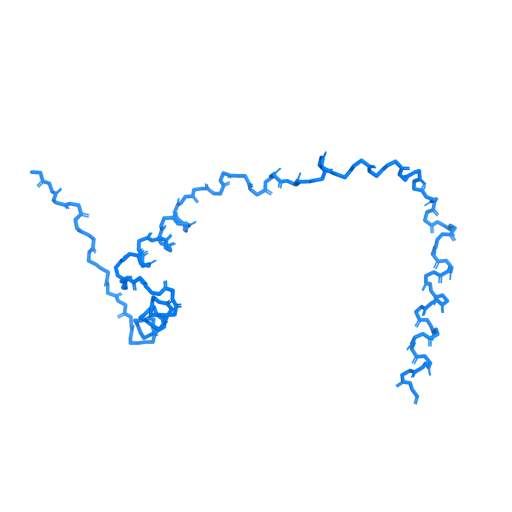 with the number of surface residues.

Q: How confident is the AlphaFold model at each residue?
A: pLDDT is the predicted lDDT-Cα score: AlphaFold's confidence that the local environment of each residue (all inter-atomic distances within 15 Å) is correctly placed. It is a per-residue number between 0 and 100, with higher meaning more reliable.

Q: What does the local fold look like, residue by residue?
A: 3Di is Foldseek's structural alphabet. Each residue is assigned one of twenty discrete states based on how its Cα sits relative to its spatial (not sequential) neighbors. Aligning 3Di strings finds structural homologs roughly as well as full 3D superposition, but orders of magnitude faster.

Q: How big and how compact is the whole molecule?
A: Radius of gyration (Rg) is the root-mean-square distance of Cα atoms from their centroid — a single number for overall size and compactness. A globular domain of N residues has Rg ≈ 2.2·N^0.38 Å; an extended or disordered chain has a much larger Rg. The Cα contact count is the number of residue pairs whose Cα atoms are within 8 Å and are more than four positions apart in sequence — a standard proxy for tertiary packing density. The bounding box is the smallest axis-aligned box enclosing all Cα atoms.

Q: Which residues are in helices, strands, or loops?
A: DSSP 8-state secondary structure assigns each residue one of H (α-helix), G (3₁₀-helix), I (π-helix), E (extended β-strand), B (isolated β-bridge), T (hydrogen-bonded turn), S (bend), or '-' (coil). The assignment is computed from backbone hydrogen-bond geometry via the Kabsch–Sander algorithm.

Q: How mobile is each atom in the crystal?
A: Crystallographic B-factors measure how much each atom's electron density is smeared out, in Å². They rise in mobile loops and surface residues and fall in the buried interior. In AlphaFold models this column is repurposed to hold pLDDT instead.

Q: What if only a Cα trace is available?
A: P-SEA three-state annotation labels each residue as helix, strand, or coil based purely on the geometry of the Cα trace. It serves as a fallback when the full backbone (and thus DSSP) is unavailable.

Q: What family and function is it annotated with?
A: Database cross-references. InterPro integrates a dozen domain/family signature databases into unified entries with residue-range hits. GO terms attach function/process/location labels with evidence codes. CATH codes position the fold in a four-level structural taxonomy. Organism is the NCBI-taxonomy species name.

Q: Are the domains correctly placed relative to each other?
A: Predicted Aligned Error (PAE) is an AlphaFold confidence matrix: entry (i, j) is the expected error in the position of residue j, in ångströms, when the prediction is superimposed on the true structure at residue i. Low PAE within a block of residues means that block is internally rigid and well-predicted; high PAE between two blocks means their relative placement is uncertain even if each block individually is confident.

Q: What do the diagnostic plots show?
A: Three diagnostic plots accompany the record. The Cα contact map visualizes the tertiary structure as a 2D adjacency matrix (8 Å cutoff, sequence-local contacts suppressed). The Ramachandran plot shows the distribution of backbone (φ, ψ) torsions, with points in the α and β basins reflecting secondary structure content. The PAE plot shows AlphaFold's inter-residue confidence as a color matrix.

Q: What is the amino-acid chain?
A: Primary structure: the covalent order of the twenty standard amino acids along the backbone. Two proteins with the same sequence will (almost always) fold to the same structure; two with 30% identity oft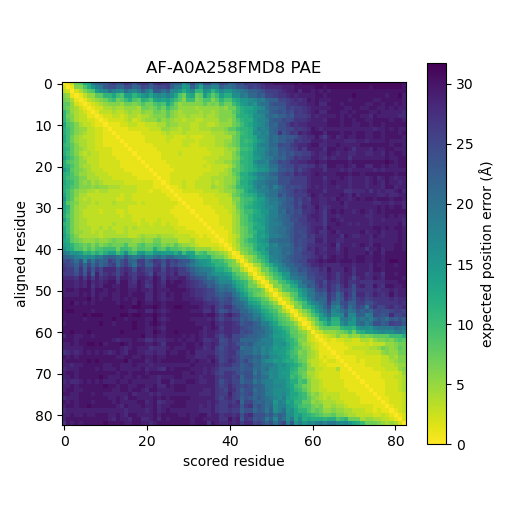en share a fold but not the details.

Q: What do the rendered images show?
A: The six renders are orthographic views along the three Cartesian axes in both directions. Representation (cartoon, sticks, or surface) and color scheme (sequence-rainbow or by-chain) vary across proteins so the training set covers all the common visualization conventions.